Protein AF-A0A537VZ15-F1 (afdb_monomer)

pLDDT: mean 90.22, std 6.24, range [56.69, 95.88]

Solvent-accessible surface area (backbone atoms only — not comparable to full-atom values): 3714 Å² total; per-residue (Å²): 133,83,91,84,71,92,78,55,79,88,74,46,87,72,80,58,78,84,58,88,54,67,89,47,70,75,50,33,48,74,74,54,47,80,60,66,50,70,59,61,62,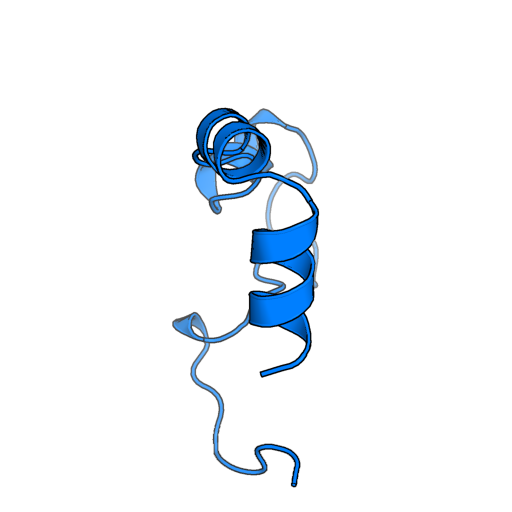70,64,37,70,69,60,51,52,55,66,72,73,107

Structure (mmCIF, N/CA/C/O backbone):
data_AF-A0A537VZ15-F1
#
_entry.id   AF-A0A537VZ15-F1
#
loop_
_atom_site.group_PDB
_atom_site.id
_atom_site.type_symbol
_atom_site.label_atom_id
_atom_site.label_alt_id
_atom_site.label_comp_id
_atom_site.label_asym_id
_atom_site.label_entity_id
_atom_site.label_seq_id
_atom_site.pdbx_PDB_ins_code
_atom_site.Cartn_x
_atom_site.Cartn_y
_atom_site.Cartn_z
_atom_site.occupancy
_atom_site.B_iso_or_equiv
_atom_site.auth_seq_id
_atom_site.auth_comp_id
_atom_site.auth_asym_id
_atom_site.auth_atom_id
_atom_site.pdbx_PDB_model_num
ATOM 1 N N . MET A 1 1 ? 7.169 -14.291 16.160 1.00 56.69 1 MET A N 1
ATOM 2 C CA . MET A 1 1 ? 8.172 -15.226 15.603 1.00 56.69 1 MET A CA 1
ATOM 3 C C . MET A 1 1 ? 8.149 -15.018 14.097 1.00 56.69 1 MET A C 1
ATOM 5 O O . MET A 1 1 ? 7.084 -15.171 13.520 1.00 56.69 1 MET A O 1
ATOM 9 N N . GLY A 1 2 ? 9.227 -14.511 13.493 1.00 72.44 2 GLY A N 1
ATOM 10 C CA . GLY A 1 2 ? 9.246 -14.220 12.051 1.00 72.44 2 GLY A CA 1
ATOM 11 C C . GLY A 1 2 ? 9.250 -15.503 11.215 1.00 72.44 2 GLY A C 1
ATOM 12 O O . GLY A 1 2 ? 9.746 -16.530 11.675 1.00 72.44 2 GLY A O 1
ATOM 13 N N . TYR A 1 3 ? 8.697 -15.449 10.004 1.00 77.31 3 TYR A N 1
ATOM 14 C CA . TYR A 1 3 ? 8.755 -16.556 9.049 1.00 77.31 3 TYR A CA 1
ATOM 15 C C . TYR A 1 3 ? 10.195 -16.747 8.541 1.00 77.31 3 TYR A C 1
ATOM 17 O O . TYR A 1 3 ? 10.801 -15.797 8.049 1.00 77.31 3 TYR A O 1
ATOM 25 N N . THR A 1 4 ? 10.745 -17.960 8.658 1.00 80.94 4 THR A N 1
ATOM 26 C CA . THR A 1 4 ? 12.118 -18.316 8.22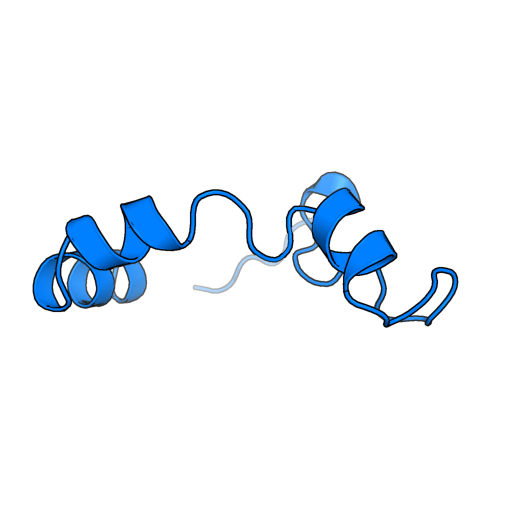9 1.00 80.94 4 THR A CA 1
ATOM 27 C C . THR A 1 4 ? 12.155 -19.415 7.158 1.00 80.94 4 THR A C 1
ATOM 29 O O . THR A 1 4 ? 13.206 -20.001 6.903 1.00 80.94 4 THR A O 1
ATOM 32 N N . GLY A 1 5 ? 11.012 -19.721 6.536 1.00 86.12 5 GLY A N 1
ATOM 33 C CA . GLY A 1 5 ? 10.906 -20.721 5.471 1.00 86.12 5 GLY A CA 1
ATOM 34 C C . GLY A 1 5 ? 11.265 -20.183 4.075 1.00 86.12 5 GLY A C 1
ATOM 35 O O . GLY A 1 5 ? 11.468 -18.979 3.902 1.00 86.12 5 GLY A O 1
ATOM 36 N N . PRO A 1 6 ? 11.344 -21.064 3.059 1.00 87.06 6 PRO A N 1
ATOM 37 C CA . PRO A 1 6 ? 11.534 -20.657 1.668 1.00 87.06 6 PRO A CA 1
ATOM 38 C C . PRO A 1 6 ? 10.336 -19.833 1.170 1.00 87.06 6 PRO A C 1
ATOM 40 O O . PRO A 1 6 ? 9.207 -20.315 1.159 1.00 87.06 6 PRO A O 1
ATOM 43 N N . LEU A 1 7 ? 10.591 -18.598 0.730 1.00 89.50 7 LEU A N 1
ATOM 44 C CA . LEU A 1 7 ? 9.571 -17.679 0.220 1.00 89.50 7 LEU A CA 1
ATOM 45 C C . LEU A 1 7 ? 9.442 -17.811 -1.304 1.00 89.50 7 LEU A C 1
ATOM 47 O O . LEU A 1 7 ? 10.410 -17.551 -2.025 1.00 89.50 7 LEU A O 1
ATOM 51 N N . ALA A 1 8 ? 8.260 -18.183 -1.801 1.00 91.50 8 ALA A N 1
ATOM 52 C CA . ALA A 1 8 ? 8.011 -18.219 -3.240 1.00 91.50 8 ALA A CA 1
ATOM 53 C C . ALA A 1 8 ? 7.899 -16.797 -3.815 1.00 91.50 8 ALA A C 1
ATOM 55 O O . ALA A 1 8 ? 7.486 -15.865 -3.126 1.00 91.50 8 ALA A O 1
ATOM 56 N N . ASP A 1 9 ? 8.214 -16.623 -5.101 1.00 87.81 9 ASP A N 1
ATOM 57 C CA . ASP A 1 9 ? 8.191 -15.302 -5.750 1.00 87.81 9 ASP A CA 1
ATOM 58 C C . ASP A 1 9 ? 6.814 -14.624 -5.683 1.00 87.81 9 ASP A C 1
ATOM 60 O O . ASP A 1 9 ? 6.737 -13.414 -5.488 1.00 87.81 9 ASP A O 1
ATOM 64 N N . LYS A 1 10 ? 5.728 -15.405 -5.766 1.00 89.56 10 LYS A N 1
ATOM 65 C CA . LYS A 1 10 ? 4.345 -14.914 -5.633 1.00 89.56 10 LYS A CA 1
ATOM 66 C C . LYS A 1 10 ? 3.997 -14.391 -4.233 1.00 89.56 10 LYS A C 1
ATOM 68 O O . LYS A 1 10 ? 3.043 -13.637 -4.094 1.00 89.56 10 LYS A O 1
ATOM 73 N N . ASP A 1 11 ? 4.754 -14.801 -3.217 1.00 91.94 11 ASP A N 1
ATOM 74 C CA . ASP A 1 11 ? 4.534 -14.411 -1.824 1.00 91.94 11 ASP A CA 1
ATOM 75 C C . ASP A 1 11 ? 5.364 -13.158 -1.468 1.00 91.94 11 ASP A C 1
ATOM 77 O O . ASP A 1 11 ? 5.310 -12.653 -0.345 1.00 91.94 11 ASP A O 1
ATOM 81 N N . ARG A 1 12 ? 6.145 -12.625 -2.423 1.00 91.50 12 ARG A N 1
ATOM 82 C CA . ARG A 1 12 ? 6.894 -11.376 -2.257 1.00 91.50 12 ARG A CA 1
ATOM 83 C C . ARG A 1 12 ? 5.967 -10.178 -2.424 1.00 91.50 12 ARG A C 1
ATOM 85 O O . ARG A 1 12 ? 5.391 -9.974 -3.485 1.00 91.50 12 ARG A O 1
ATOM 92 N N . ILE A 1 13 ? 5.926 -9.321 -1.407 1.00 91.56 13 ILE A N 1
ATOM 93 C CA . ILE A 1 13 ? 5.174 -8.057 -1.447 1.00 91.56 13 ILE A CA 1
ATOM 94 C C . ILE A 1 13 ? 5.813 -7.072 -2.444 1.00 91.56 13 ILE A C 1
ATOM 96 O O . ILE A 1 13 ? 5.125 -6.439 -3.238 1.00 91.56 13 ILE A O 1
ATOM 100 N N . PHE A 1 14 ? 7.146 -6.965 -2.454 1.00 91.75 14 PHE A N 1
ATOM 101 C CA . PHE A 1 14 ? 7.874 -6.060 -3.351 1.00 91.75 14 PHE A CA 1
ATOM 102 C C . PHE A 1 14 ? 8.248 -6.749 -4.668 1.00 91.75 14 PHE A C 1
ATOM 104 O O . PHE A 1 14 ? 9.371 -7.217 -4.855 1.00 91.75 14 PHE A O 1
ATOM 111 N N . THR A 1 15 ? 7.296 -6.800 -5.596 1.00 88.75 15 THR A N 1
ATOM 112 C CA . THR A 1 15 ? 7.428 -7.528 -6.871 1.00 88.75 15 THR A CA 1
ATOM 113 C C . THR A 1 15 ? 8.314 -6.834 -7.915 1.00 88.75 15 THR A C 1
ATOM 115 O O . THR A 1 15 ? 8.856 -7.505 -8.789 1.00 88.75 15 THR A O 1
ATOM 118 N N . ASN A 1 16 ? 8.533 -5.515 -7.817 1.00 91.62 16 ASN A N 1
ATOM 119 C CA . ASN A 1 16 ? 9.414 -4.748 -8.717 1.00 91.62 16 ASN 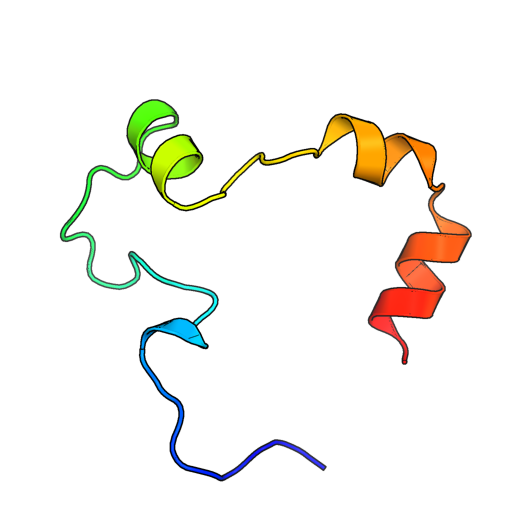A CA 1
ATOM 120 C C . ASN A 1 16 ? 10.652 -4.167 -8.006 1.00 91.62 16 ASN A C 1
ATOM 122 O O . ASN A 1 16 ? 11.085 -3.058 -8.309 1.00 91.62 16 ASN A O 1
ATOM 126 N N . LEU A 1 17 ? 11.229 -4.899 -7.047 1.00 90.25 17 LEU A N 1
ATOM 127 C CA . LEU A 1 17 ? 12.380 -4.427 -6.259 1.00 90.25 17 LEU A CA 1
ATOM 128 C C . LEU A 1 17 ? 13.600 -4.052 -7.123 1.00 90.25 17 LEU A C 1
ATOM 130 O O . LEU A 1 17 ? 14.323 -3.116 -6.799 1.00 90.25 17 LEU A O 1
ATOM 134 N N . TYR A 1 18 ? 13.813 -4.766 -8.229 1.00 90.69 18 TYR A N 1
ATOM 135 C CA . TYR A 1 18 ? 14.959 -4.564 -9.122 1.00 90.69 18 TYR A CA 1
ATOM 136 C C . TYR A 1 18 ? 14.680 -3.613 -10.296 1.00 90.69 18 TYR A C 1
ATOM 138 O O . TYR A 1 18 ? 15.570 -3.382 -11.108 1.00 90.69 18 TYR A O 1
ATOM 146 N N . GLY A 1 19 ? 13.463 -3.070 -10.414 1.00 88.06 19 GLY A N 1
ATOM 147 C CA . GLY A 1 19 ? 13.129 -2.107 -11.468 1.00 88.06 19 GLY A CA 1
ATOM 148 C C . GLY A 1 19 ? 13.053 -2.691 -12.884 1.00 88.06 19 GLY A C 1
AT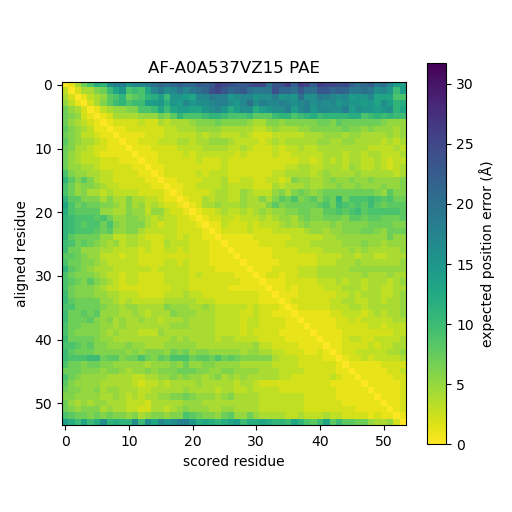OM 149 O O . GLY A 1 19 ? 13.229 -1.958 -13.852 1.00 88.06 19 GLY A O 1
ATOM 150 N N . PHE A 1 20 ? 12.784 -3.993 -13.029 1.00 88.50 20 PHE A N 1
ATOM 151 C CA . PHE A 1 20 ? 12.584 -4.623 -14.343 1.00 88.50 20 PHE A CA 1
ATOM 152 C C . PHE A 1 20 ? 11.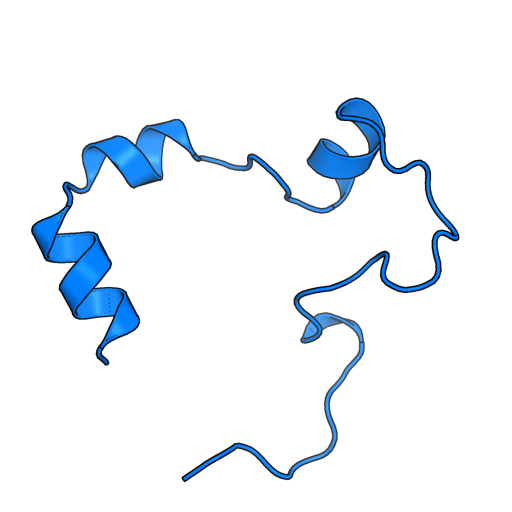314 -4.139 -15.056 1.00 88.50 20 PHE A C 1
ATOM 154 O O . PHE A 1 20 ? 11.192 -4.284 -16.270 1.00 88.50 20 PHE A O 1
ATOM 161 N N . GLN A 1 21 ? 10.365 -3.579 -14.306 1.00 87.62 21 GLN A N 1
ATOM 162 C CA . GLN A 1 21 ? 9.149 -2.965 -14.829 1.00 87.62 21 GLN A CA 1
ATOM 163 C C . GLN A 1 21 ? 9.150 -1.462 -14.557 1.00 87.62 21 GLN A C 1
ATOM 165 O O . GLN A 1 21 ? 9.803 -0.981 -13.627 1.00 87.62 21 GLN A O 1
ATOM 170 N N . GLU A 1 22 ? 8.349 -0.717 -15.319 1.00 91.00 22 GLU A N 1
ATOM 171 C CA . GLU A 1 22 ? 8.196 0.719 -15.104 1.00 91.00 22 GLU A CA 1
ATOM 172 C C . GLU A 1 22 ? 7.686 1.030 -13.674 1.00 91.00 22 GLU A C 1
ATOM 174 O O . GLU A 1 22 ? 6.802 0.339 -13.147 1.00 91.00 22 GLU A O 1
ATOM 179 N N . PRO A 1 23 ? 8.214 2.081 -13.020 1.00 89.19 23 PRO A N 1
ATOM 180 C CA . PRO A 1 23 ? 7.790 2.475 -11.676 1.00 89.19 23 PRO A CA 1
ATOM 181 C C . PRO A 1 23 ? 6.495 3.306 -11.677 1.00 89.19 23 PRO A C 1
ATOM 183 O O . PRO A 1 23 ? 5.962 3.629 -10.619 1.00 89.19 23 PRO A O 1
ATOM 186 N N . TRP A 1 24 ? 5.984 3.672 -12.854 1.00 93.38 24 TRP A N 1
ATOM 187 C CA . TRP A 1 24 ? 4.853 4.582 -13.006 1.00 93.38 24 TRP A CA 1
ATOM 188 C C . TRP A 1 24 ? 3.502 3.923 -12.704 1.00 93.38 24 TRP A C 1
ATOM 190 O O . TRP A 1 24 ? 3.350 2.701 -12.746 1.00 93.38 24 TRP A O 1
ATOM 200 N N . LEU A 1 25 ? 2.482 4.758 -12.475 1.00 92.62 25 LEU A N 1
ATOM 201 C CA . LEU A 1 25 ? 1.139 4.347 -12.045 1.00 92.62 25 LEU A CA 1
ATOM 202 C C . LEU A 1 25 ? 0.519 3.237 -12.907 1.00 92.62 25 LEU A C 1
ATOM 204 O O . LEU A 1 25 ? -0.133 2.340 -12.379 1.00 92.62 25 LEU A O 1
ATOM 208 N N . LYS A 1 26 ? 0.712 3.279 -14.230 1.00 93.19 26 LYS A N 1
ATOM 209 C CA . LYS A 1 26 ? 0.147 2.275 -15.143 1.00 93.19 26 LYS A CA 1
ATOM 210 C C . LYS A 1 26 ? 0.693 0.874 -14.856 1.00 93.19 26 LYS A C 1
ATOM 212 O O . LYS A 1 26 ? -0.090 -0.064 -14.771 1.00 93.19 26 LYS A O 1
ATOM 217 N N . ALA A 1 27 ? 2.007 0.749 -14.690 1.00 92.19 27 ALA A N 1
ATOM 218 C CA . ALA A 1 27 ? 2.654 -0.516 -14.363 1.00 92.19 27 ALA A CA 1
ATOM 219 C C . ALA A 1 27 ? 2.407 -0.920 -12.901 1.00 92.19 27 ALA A C 1
ATOM 221 O O . ALA A 1 27 ? 2.202 -2.094 -12.623 1.00 92.19 27 ALA A O 1
ATOM 222 N N . ALA A 1 28 ? 2.327 0.044 -11.978 1.00 92.50 28 ALA A N 1
ATOM 223 C CA . ALA A 1 28 ? 1.956 -0.203 -10.583 1.00 92.50 28 ALA A CA 1
ATOM 224 C C . ALA A 1 28 ? 0.577 -0.867 -10.456 1.00 92.50 28 ALA A C 1
ATOM 226 O O . ALA A 1 28 ? 0.447 -1.924 -9.842 1.00 92.50 28 ALA A O 1
ATOM 227 N N . ARG A 1 29 ? -0.431 -0.330 -11.153 1.00 92.62 29 ARG A N 1
ATOM 228 C CA . ARG A 1 29 ? -1.781 -0.914 -11.184 1.00 92.62 29 ARG A CA 1
ATOM 229 C C . ARG A 1 29 ? -1.820 -2.343 -11.724 1.00 92.62 29 ARG A C 1
ATOM 231 O O . ARG A 1 29 ? -2.671 -3.117 -11.312 1.00 92.62 29 ARG A O 1
ATOM 238 N N . GLN A 1 30 ? -0.907 -2.712 -12.625 1.00 92.06 30 GLN A N 1
ATOM 239 C CA . GLN A 1 30 ? -0.816 -4.084 -13.143 1.00 92.06 30 GLN A CA 1
ATOM 240 C C . GLN A 1 30 ? -0.242 -5.074 -12.120 1.00 92.06 30 GLN A C 1
ATOM 242 O O . GLN A 1 30 ? -0.498 -6.268 -12.231 1.00 92.06 30 GLN A O 1
ATOM 247 N N . ARG A 1 31 ? 0.513 -4.595 -11.123 1.00 92.06 31 ARG A N 1
ATOM 248 C CA . ARG A 1 31 ? 1.076 -5.417 -10.039 1.00 92.06 31 ARG A CA 1
ATOM 249 C C . ARG A 1 31 ? 0.138 -5.567 -8.838 1.00 92.06 31 ARG A C 1
ATOM 251 O O . ARG A 1 31 ? 0.513 -6.222 -7.872 1.00 92.06 31 ARG A O 1
ATOM 258 N N . GLY A 1 32 ? -1.051 -4.964 -8.894 1.00 91.50 32 GLY A N 1
ATOM 259 C CA . GLY A 1 32 ? -1.989 -4.898 -7.771 1.00 91.50 32 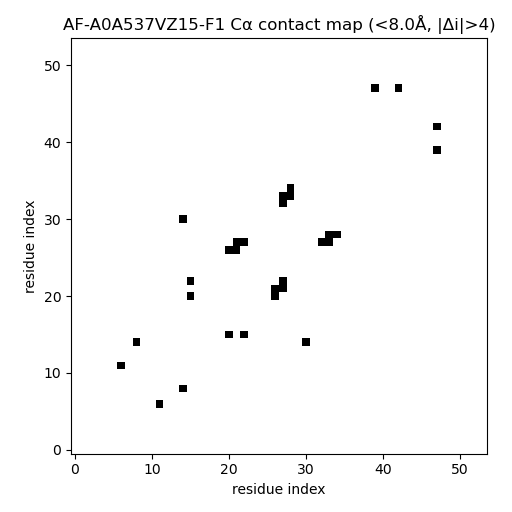GLY A CA 1
ATOM 260 C C . GLY A 1 32 ? -1.791 -3.677 -6.866 1.00 91.50 32 GLY A C 1
ATOM 261 O O . GLY A 1 32 ? -2.536 -3.512 -5.903 1.00 91.50 32 GLY A O 1
ATOM 262 N N . ASP A 1 33 ? -0.844 -2.781 -7.175 1.00 91.31 33 ASP A N 1
ATOM 263 C CA . ASP A 1 33 ? -0.752 -1.506 -6.461 1.00 91.31 33 ASP A CA 1
ATOM 264 C C . ASP A 1 33 ? -2.023 -0.685 -6.752 1.00 91.31 33 ASP A C 1
ATOM 266 O O . ASP A 1 33 ? -2.487 -0.618 -7.892 1.00 91.31 33 ASP A O 1
ATOM 270 N N . TRP A 1 34 ? -2.563 -0.012 -5.736 1.00 92.19 34 TRP A N 1
ATOM 271 C CA . TRP A 1 34 ? -3.824 0.749 -5.802 1.00 92.19 34 TRP A CA 1
ATOM 272 C C . TRP A 1 34 ? -5.111 -0.068 -5.992 1.00 92.19 34 TRP A C 1
ATOM 274 O O . TRP A 1 34 ? -6.177 0.540 -6.143 1.00 92.19 34 TRP A O 1
ATOM 284 N N . ASP A 1 35 ? -5.049 -1.397 -5.931 1.00 93.56 35 ASP A N 1
ATOM 285 C CA . ASP A 1 35 ? -6.237 -2.246 -6.032 1.00 93.56 35 ASP A CA 1
ATOM 286 C C . ASP A 1 35 ? -7.175 -2.058 -4.828 1.00 93.56 35 ASP A C 1
ATOM 288 O O . ASP A 1 35 ? -6.726 -1.976 -3.685 1.00 93.56 35 ASP A O 1
ATOM 292 N N . ASP A 1 36 ? -8.472 -1.885 -5.100 1.00 93.00 36 ASP A N 1
ATOM 293 C CA . ASP A 1 36 ? -9.554 -1.704 -4.116 1.00 93.00 36 ASP A CA 1
ATOM 294 C C . ASP A 1 36 ? -9.278 -0.745 -2.935 1.00 93.00 36 ASP A C 1
ATOM 296 O O . ASP A 1 36 ? -9.912 -0.799 -1.877 1.00 93.00 36 ASP A O 1
ATOM 300 N N . THR A 1 37 ? -8.396 0.238 -3.130 1.00 92.69 37 THR A N 1
ATOM 301 C CA . THR A 1 37 ? -8.023 1.215 -2.090 1.00 92.69 37 THR A CA 1
ATOM 302 C C . THR A 1 37 ? -9.216 1.984 -1.524 1.00 92.69 37 THR A C 1
ATOM 304 O O . THR A 1 37 ? -9.264 2.266 -0.328 1.00 92.69 37 THR A O 1
ATOM 307 N N . LYS A 1 38 ? -10.234 2.269 -2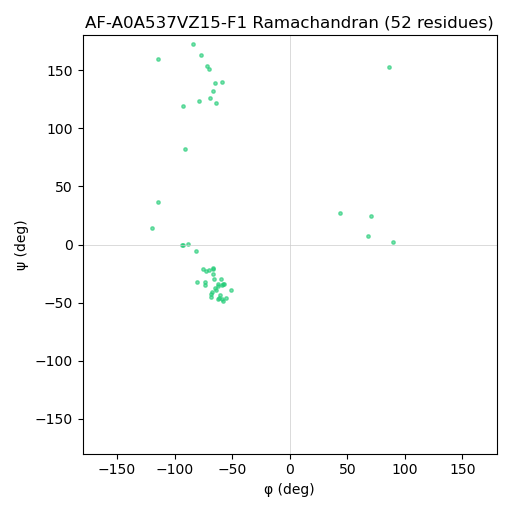.344 1.00 93.12 38 LYS A N 1
ATOM 308 C CA . LYS A 1 38 ? -11.482 2.894 -1.877 1.00 93.12 38 LYS A CA 1
ATOM 309 C C . LYS A 1 38 ? -12.244 2.001 -0.893 1.00 93.12 38 LYS A C 1
ATOM 311 O O . LYS A 1 38 ? -12.798 2.515 0.077 1.00 93.12 38 LYS A O 1
ATOM 316 N N . ALA A 1 39 ? -12.276 0.691 -1.135 1.00 93.75 39 ALA A N 1
ATOM 317 C CA . ALA A 1 39 ? -12.899 -0.258 -0.224 1.00 93.75 39 ALA A CA 1
ATOM 318 C C . ALA A 1 39 ? -12.108 -0.337 1.084 1.00 93.75 39 ALA A C 1
ATOM 320 O O . AL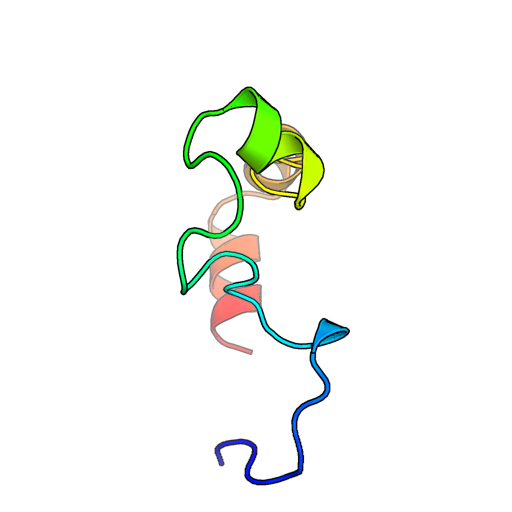A A 1 39 ? -12.727 -0.291 2.140 1.00 93.75 39 ALA A O 1
ATOM 321 N N . LEU A 1 40 ? -10.766 -0.330 1.031 1.00 92.38 40 LEU A N 1
ATOM 322 C CA . LEU A 1 40 ? -9.922 -0.272 2.232 1.00 92.38 40 LEU A CA 1
ATOM 323 C C . LEU A 1 40 ? -10.264 0.936 3.113 1.00 92.38 40 LEU A C 1
ATOM 325 O O . LEU A 1 40 ? -10.461 0.772 4.315 1.00 92.38 40 LEU A O 1
ATOM 329 N N . PHE A 1 41 ? -10.423 2.128 2.527 1.00 91.94 41 PHE A N 1
ATOM 330 C CA . PHE A 1 41 ? -10.839 3.316 3.283 1.00 91.94 41 PHE A CA 1
ATOM 331 C C . PHE A 1 41 ? -12.230 3.177 3.916 1.00 91.94 41 PHE A C 1
ATOM 333 O O . PHE A 1 41 ? -12.454 3.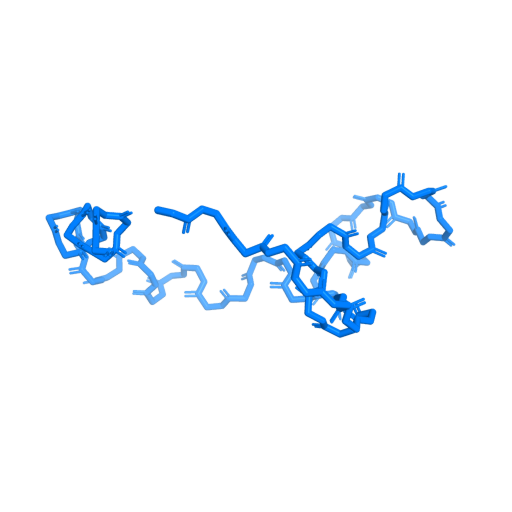689 5.011 1.00 91.94 41 PHE A O 1
ATOM 340 N N . ALA A 1 42 ? -13.157 2.471 3.265 1.00 95.44 42 ALA A N 1
ATOM 341 C CA . ALA A 1 42 ? -14.513 2.276 3.774 1.00 95.44 42 ALA A CA 1
ATOM 342 C C . ALA A 1 42 ? -14.587 1.347 5.004 1.00 95.44 42 ALA A C 1
ATOM 344 O O . ALA A 1 42 ? -15.546 1.441 5.764 1.00 95.44 42 ALA A O 1
ATOM 345 N N . ILE A 1 43 ? -13.587 0.482 5.229 1.00 93.19 43 ILE A N 1
ATOM 346 C CA . ILE A 1 43 ? -13.518 -0.417 6.403 1.00 93.19 43 ILE A CA 1
ATOM 347 C C . ILE A 1 43 ? -13.325 0.389 7.709 1.00 93.19 43 ILE A C 1
ATOM 349 O O . ILE A 1 43 ? -13.732 -0.054 8.785 1.00 93.19 43 ILE A O 1
ATOM 353 N N . GLY A 1 44 ? -12.746 1.591 7.618 1.00 94.44 44 GLY A N 1
ATOM 354 C CA . GLY A 1 44 ? -12.477 2.464 8.759 1.00 94.44 44 GLY A CA 1
ATOM 355 C C . GLY A 1 44 ? -11.140 2.173 9.449 1.00 94.44 44 GLY A C 1
ATOM 356 O O . GLY A 1 44 ? -10.614 1.060 9.413 1.00 94.44 44 GLY A O 1
ATOM 357 N N . GLN A 1 45 ? -10.576 3.210 10.072 1.00 94.44 45 GLN A N 1
ATOM 358 C CA . GLN A 1 45 ? -9.222 3.194 10.630 1.00 94.44 45 GLN A CA 1
ATOM 359 C C . GLN A 1 45 ? -9.033 2.125 11.716 1.00 94.44 45 GLN A C 1
ATOM 361 O O . GLN A 1 45 ? -8.030 1.414 11.687 1.00 94.44 45 GLN A O 1
ATOM 366 N N . ASP A 1 46 ? -9.994 1.972 12.628 1.00 94.69 46 ASP A N 1
ATOM 367 C CA . ASP A 1 46 ? -9.888 1.029 13.750 1.00 94.69 46 ASP A CA 1
ATOM 368 C C . ASP A 1 46 ? -9.756 -0.418 13.260 1.00 94.69 46 ASP A C 1
ATOM 370 O O . ASP A 1 46 ? -8.853 -1.147 13.666 1.00 94.69 46 ASP A O 1
ATOM 374 N N . SER A 1 47 ? -10.592 -0.805 12.296 1.00 94.44 47 SER A N 1
ATOM 375 C CA . SER A 1 47 ? -10.553 -2.129 11.674 1.00 94.44 47 SER A CA 1
ATOM 376 C C . SER A 1 47 ? -9.230 -2.404 10.950 1.00 94.44 47 SER A C 1
ATOM 378 O O . SER A 1 47 ? -8.753 -3.539 10.946 1.00 94.44 47 SER A O 1
ATOM 380 N N . ILE A 1 48 ? -8.632 -1.384 10.322 1.00 93.56 48 ILE A N 1
ATOM 381 C CA . ILE A 1 48 ? -7.317 -1.499 9.671 1.00 93.56 48 ILE A CA 1
ATOM 382 C C . ILE A 1 48 ? -6.225 -1.703 10.724 1.00 93.56 48 ILE A C 1
ATOM 384 O O . ILE A 1 48 ? -5.384 -2.586 10.567 1.00 93.56 48 ILE A O 1
ATOM 388 N N . ILE A 1 49 ? -6.254 -0.922 11.808 1.00 94.81 49 ILE A N 1
ATOM 389 C CA . ILE A 1 49 ? -5.286 -1.023 12.905 1.00 94.81 49 ILE A CA 1
ATOM 390 C C . ILE A 1 49 ? -5.309 -2.428 13.513 1.00 94.81 49 ILE A C 1
ATOM 392 O O . ILE A 1 49 ? -4.251 -3.031 13.684 1.00 94.81 49 ILE A O 1
ATOM 396 N N . GLU A 1 50 ? -6.492 -2.974 13.792 1.00 95.88 50 GLU A N 1
ATOM 397 C CA . GLU A 1 50 ? -6.612 -4.315 14.370 1.00 95.88 50 GLU A CA 1
ATOM 398 C C . GLU A 1 50 ? -6.104 -5.410 13.418 1.00 95.88 50 GLU A C 1
ATOM 400 O O . GLU A 1 50 ? -5.420 -6.331 13.857 1.00 95.88 50 GLU A O 1
ATOM 405 N N . LYS A 1 51 ? -6.331 -5.280 12.103 1.00 93.38 51 LYS A N 1
ATOM 406 C CA . LYS A 1 51 ? -5.784 -6.215 11.101 1.00 93.38 51 LYS A CA 1
ATOM 407 C C . LYS A 1 51 ? -4.257 -6.177 10.990 1.00 93.38 51 LYS A C 1
ATOM 409 O O . LYS A 1 51 ? -3.676 -7.188 10.625 1.00 93.38 51 LYS A O 1
ATOM 414 N N . ILE A 1 52 ? -3.625 -5.031 11.255 1.00 93.06 52 ILE A N 1
ATOM 415 C CA . ILE A 1 52 ? -2.160 -4.879 11.206 1.00 93.06 52 ILE A CA 1
ATOM 416 C C . ILE A 1 52 ? -1.497 -5.402 12.488 1.00 93.06 52 ILE A C 1
ATOM 418 O O . ILE A 1 52 ? -0.361 -5.867 12.441 1.00 93.06 52 ILE A O 1
ATOM 422 N N . LYS A 1 53 ? -2.179 -5.296 13.636 1.00 93.06 53 LYS A N 1
ATOM 423 C CA . LYS A 1 53 ? -1.672 -5.788 14.927 1.00 93.06 53 LYS A CA 1
ATOM 424 C C . LYS A 1 53 ? -1.695 -7.313 15.052 1.00 93.06 53 LYS A C 1
ATOM 426 O O . LYS A 1 53 ? -0.881 -7.842 15.808 1.00 93.06 53 LYS A O 1
ATOM 431 N N . ALA A 1 54 ? -2.674 -7.961 14.418 1.00 84.19 54 ALA A N 1
ATOM 432 C CA . ALA A 1 54 ? -2.887 -9.408 14.466 1.00 84.19 54 ALA A CA 1
ATOM 433 C C . ALA A 1 54 ? -1.714 -10.187 13.852 1.00 84.19 54 ALA A C 1
ATOM 435 O O . ALA A 1 54 ? -1.340 -11.222 14.450 1.00 84.19 54 ALA A O 1
#

Mean predicted aligned error: 5.0 Å

Nearest PDB structures (foldseek):
  8bq6-assembly1_F  TM=9.819E-01  e=2.373E-02  Arabidopsis thaliana
  8gym-assembly1_V1  TM=9.707E-01  e=5.531E-02  Tetrahymena thermophila SB210

Radius of gyration: 14.57 Å; Cα contacts (8 Å, |Δi|>4): 15; chains: 1; bounding box: 30×25×31 Å

Sequence (54 aa):
MGYTGPLADKDRIFTNLYGFQEPWLKAARQRGDWDDTKALFAIGQDSIIEKIKA

Foldseek 3Di:
DDDPDDDDLVNDPCNCPPVPDPPDPVVCVVVVRPPPVVVVVVCDDVNVVVVVVD

Secondary structure (DSSP, 8-state):
----SPPPGGG-S-TTTT--S--SHHHHHHTTTTTTHHHHHHH-HHHHHHHHH-